Protein AF-A0A1I7WMQ2-F1 (afdb_monomer)

Secondary structure (DSSP, 8-state):
--TTT-S-----------SSS-SPPHHHHHHH---HHHHHTSPPHHHHHHHHHHHHHHTT------

InterPro domains:
  IPR012337 Ribonuclease H-like superfamily [SSF53098] (2-58)
  IPR013520 Ribonuclease H-like domain [PF00929] (3-58)
  IPR036397 Ribonuclease H superfamily [G3DSA:3.30.420.10] (1-66)
  IPR051274 3'-5' Exoribonuclease [PTHR23044] (1-62)

Solvent-accessible surface area (backbone atoms only — not comparable to full-atom values): 4304 Å² total; per-residue (Å²): 104,41,92,86,78,72,42,75,86,74,84,88,86,82,66,52,25,54,80,94,62,65,75,72,50,71,66,57,26,71,75,70,72,56,55,64,81,67,20,74,82,36,51,43,62,71,60,47,48,57,51,46,53,53,46,35,51,74,72,63,71,65,76,73,83,126

Sequence (66 aa):
MNARTWEVESRFHHYVRPTCRPDLTTFCTQLTGIIQEMVDSQSTLDEVLQKFDKWMENVGLTQITK

Radius of gyration: 15.82 Å; Cα contacts (8 Å, |Δi|>4): 50; chains: 1; bounding box: 34×17×49 Å

Mean predicted aligned error: 4.33 Å

Nearest PDB structures (foldseek):
  7k06-assembly2_B  TM=9.548E-01  e=1.478E-05  Homo sapiens
  4qoz-assembly2_E  TM=9.775E-01  e=1.476E-03  Homo sapiens
  1zbu-assembly2_B  TM=9.640E-01  e=1.476E-03  Homo sapiens
  1zbh-assembly1_D  TM=9.569E-01  e=1.476E-03  Homo sapiens
  1zbh-assembly1_C  TM=9.641E-01  e=3.499E-03  Homo sapiens

Structure (mmCIF, N/CA/C/O backbone):
data_AF-A0A1I7WMQ2-F1
#
_entry.id   AF-A0A1I7WMQ2-F1
#
loop_
_atom_site.group_PDB
_atom_site.id
_atom_site.type_symbol
_atom_site.label_atom_id
_atom_site.label_alt_id
_atom_site.label_comp_id
_atom_site.label_asym_id
_atom_site.label_entity_id
_atom_site.label_seq_id
_atom_site.pdbx_PDB_ins_code
_atom_site.Cartn_x
_atom_site.Cartn_y
_atom_site.Cartn_z
_atom_site.occupancy
_atom_site.B_iso_or_equiv
_atom_site.auth_seq_id
_atom_site.auth_comp_id
_atom_site.auth_asym_id
_atom_site.auth_atom_id
_atom_site.pdbx_PDB_model_num
ATOM 1 N N . MET A 1 1 ? 12.120 -5.843 -12.247 1.00 76.94 1 MET A N 1
ATOM 2 C CA . MET A 1 1 ? 13.571 -6.055 -12.414 1.00 76.94 1 MET A CA 1
ATOM 3 C C . MET A 1 1 ? 13.780 -6.532 -13.832 1.00 76.94 1 MET A C 1
ATOM 5 O O . MET A 1 1 ? 13.137 -7.501 -14.222 1.00 76.94 1 MET A O 1
ATOM 9 N N . ASN A 1 2 ? 14.579 -5.818 -14.612 1.00 90.25 2 ASN A N 1
ATOM 10 C CA . ASN A 1 2 ? 14.846 -6.181 -15.996 1.00 90.25 2 ASN A CA 1
ATOM 11 C C . ASN A 1 2 ? 15.872 -7.320 -16.036 1.00 90.25 2 ASN A C 1
ATOM 13 O O . ASN A 1 2 ? 16.936 -7.225 -15.430 1.00 90.25 2 ASN A O 1
ATOM 17 N N . ALA A 1 3 ? 15.557 -8.404 -16.745 1.00 92.06 3 ALA A N 1
ATOM 18 C CA . ALA A 1 3 ? 16.403 -9.599 -16.799 1.00 92.06 3 ALA A CA 1
ATOM 19 C C . ALA A 1 3 ? 17.721 -9.404 -17.579 1.00 92.06 3 ALA A C 1
ATOM 21 O O . ALA A 1 3 ? 18.619 -10.234 -17.481 1.00 92.06 3 ALA A O 1
ATOM 22 N N . ARG A 1 4 ? 17.841 -8.333 -18.374 1.00 94.88 4 ARG A N 1
ATOM 23 C CA . ARG A 1 4 ? 19.039 -8.007 -19.163 1.00 94.88 4 ARG A CA 1
ATOM 24 C C . ARG A 1 4 ? 19.988 -7.097 -18.397 1.00 94.88 4 ARG A C 1
ATOM 26 O O . ARG A 1 4 ? 21.194 -7.309 -18.447 1.00 94.88 4 ARG A O 1
ATOM 33 N N . THR A 1 5 ? 19.448 -6.090 -17.715 1.00 94.69 5 THR A N 1
ATOM 34 C CA . THR A 1 5 ? 20.251 -5.076 -17.015 1.00 94.69 5 THR A CA 1
ATOM 35 C C . THR A 1 5 ? 20.425 -5.372 -15.531 1.00 94.69 5 THR A C 1
ATOM 37 O O . THR A 1 5 ? 21.326 -4.819 -14.918 1.00 94.69 5 THR A O 1
ATOM 40 N N . TRP A 1 6 ? 19.602 -6.260 -14.958 1.00 92.88 6 TRP A N 1
ATOM 41 C CA . TRP A 1 6 ? 19.518 -6.540 -13.517 1.00 92.88 6 TRP A CA 1
ATOM 42 C C . TRP A 1 6 ? 19.055 -5.349 -12.668 1.00 92.88 6 TRP A C 1
ATOM 44 O O . TRP A 1 6 ? 19.123 -5.387 -11.441 1.00 92.88 6 TRP A O 1
ATOM 54 N N . GLU A 1 7 ? 18.512 -4.313 -13.301 1.00 96.00 7 GLU A N 1
ATOM 55 C CA . GLU A 1 7 ? 18.078 -3.098 -12.622 1.00 96.00 7 GLU A CA 1
ATOM 56 C C . GLU A 1 7 ? 16.563 -3.076 -12.378 1.00 96.00 7 GLU A C 1
ATOM 58 O O . GLU A 1 7 ? 15.762 -3.756 -13.035 1.00 96.00 7 GLU A O 1
ATOM 63 N N . VAL A 1 8 ? 16.147 -2.287 -11.388 1.00 94.31 8 VAL A N 1
ATOM 64 C CA . VAL A 1 8 ? 14.735 -1.986 -11.139 1.00 94.31 8 VAL A CA 1
ATOM 65 C C . VAL A 1 8 ? 14.353 -0.769 -11.977 1.00 94.31 8 VAL A C 1
ATOM 67 O O . VAL A 1 8 ? 14.672 0.354 -11.613 1.00 94.31 8 VAL A O 1
ATOM 70 N N . GLU A 1 9 ? 13.653 -0.996 -13.085 1.00 94.56 9 GLU A N 1
ATOM 71 C CA . GLU A 1 9 ? 13.237 0.079 -14.002 1.00 94.56 9 GLU A CA 1
ATOM 72 C C . GLU A 1 9 ? 12.046 0.892 -13.481 1.00 94.56 9 GLU A C 1
ATOM 74 O O . GLU A 1 9 ? 11.899 2.069 -13.794 1.00 94.56 9 GLU A O 1
ATOM 79 N N . SER A 1 10 ? 11.181 0.276 -12.676 1.00 94.88 10 SER A N 1
ATOM 80 C CA . SER A 1 10 ? 10.009 0.931 -12.102 1.00 94.88 10 SER A CA 1
ATOM 81 C C . SER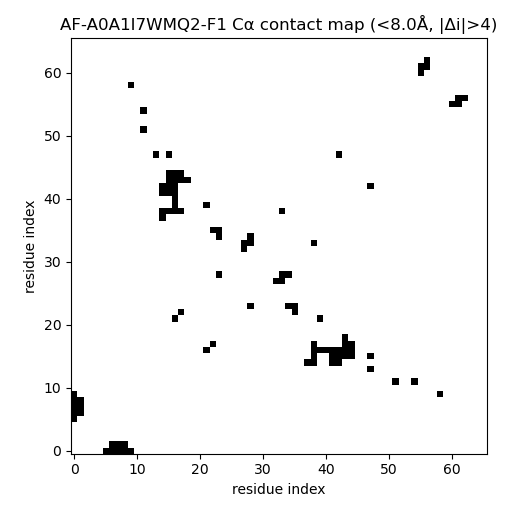 A 1 10 ? 9.513 0.191 -10.854 1.00 94.88 10 SER A C 1
ATOM 83 O O . SER A 1 10 ? 9.812 -0.989 -10.641 1.00 94.88 10 SER A O 1
ATOM 85 N N . ARG A 1 11 ? 8.763 0.896 -9.997 1.00 96.12 11 ARG A N 1
ATOM 86 C CA . ARG A 1 11 ? 8.147 0.349 -8.781 1.00 96.12 11 ARG A CA 1
ATOM 87 C C . ARG A 1 11 ? 6.750 0.928 -8.592 1.00 96.12 11 ARG A C 1
ATOM 89 O O . ARG A 1 11 ? 6.571 2.139 -8.665 1.00 96.12 11 ARG A O 1
ATOM 96 N N . PHE A 1 12 ? 5.794 0.065 -8.273 1.00 97.00 12 PHE A N 1
ATOM 97 C CA . PHE A 1 12 ? 4.466 0.449 -7.809 1.00 97.00 12 PHE A CA 1
ATOM 98 C C . PHE A 1 12 ? 4.308 0.030 -6.349 1.00 97.00 12 PHE A C 1
ATOM 100 O O . PHE A 1 12 ? 4.575 -1.119 -5.999 1.00 97.00 12 PHE A O 1
ATOM 107 N N . HIS A 1 13 ? 3.909 0.961 -5.487 1.00 97.38 13 HIS A N 1
ATOM 108 C CA . HIS A 1 13 ? 3.672 0.695 -4.072 1.00 97.38 13 HIS A CA 1
ATOM 109 C C . HIS A 1 13 ? 2.522 1.568 -3.576 1.00 97.38 13 HIS A C 1
ATOM 111 O O . HIS A 1 13 ? 2.580 2.786 -3.720 1.00 97.38 13 HIS A O 1
ATOM 117 N N . HIS A 1 14 ? 1.504 0.946 -2.990 1.00 97.81 14 HIS A N 1
ATOM 118 C CA . HIS A 1 14 ? 0.338 1.619 -2.427 1.00 97.81 14 HIS A CA 1
ATOM 119 C C . HIS A 1 14 ? -0.102 0.905 -1.153 1.00 97.81 14 HIS A C 1
ATOM 121 O O . HIS A 1 14 ? -0.086 -0.325 -1.090 1.00 97.81 14 HIS A O 1
ATOM 127 N N . TYR A 1 15 ? -0.533 1.682 -0.163 1.00 98.06 15 TYR A N 1
ATOM 128 C CA . TYR A 1 15 ? -1.329 1.156 0.937 1.00 98.06 15 TYR A CA 1
ATOM 129 C C . TYR A 1 15 ? -2.778 0.983 0.476 1.00 98.06 15 TYR A C 1
ATOM 131 O O . TYR A 1 15 ? -3.247 1.683 -0.421 1.00 98.06 15 TYR A O 1
ATOM 139 N N . VAL A 1 16 ? -3.471 0.023 1.078 1.00 98.19 16 VAL A N 1
ATOM 140 C CA . VAL A 1 16 ? -4.848 -0.336 0.735 1.00 98.19 16 VAL A CA 1
ATOM 141 C C . VAL A 1 16 ? -5.6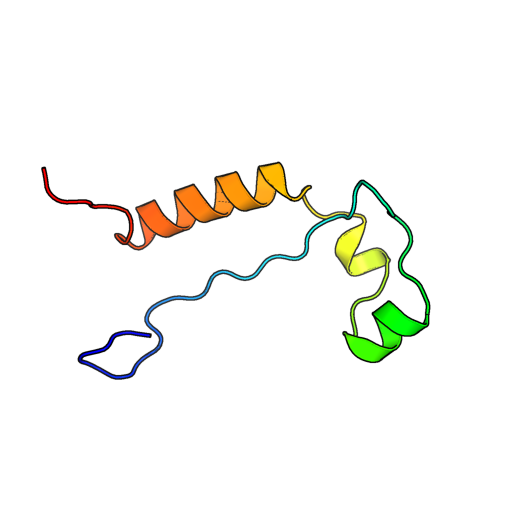74 -0.318 2.007 1.00 98.19 16 VAL A C 1
ATOM 143 O O . VAL A 1 16 ? -5.250 -0.881 3.017 1.00 98.19 16 VAL A O 1
ATOM 146 N N . ARG A 1 17 ? -6.866 0.274 1.938 1.00 98.38 17 ARG A N 1
ATOM 147 C CA . ARG A 1 17 ? -7.832 0.227 3.032 1.00 98.38 17 ARG A CA 1
ATOM 148 C C . ARG A 1 17 ? -8.516 -1.144 3.082 1.00 98.38 17 ARG A C 1
ATOM 150 O O . ARG A 1 17 ? -9.189 -1.509 2.110 1.00 98.38 17 ARG A O 1
ATOM 157 N N . PRO A 1 18 ? -8.399 -1.907 4.184 1.00 97.88 18 PRO A N 1
ATOM 158 C CA . PRO A 1 18 ? -9.094 -3.181 4.323 1.00 97.88 18 PRO A CA 1
ATOM 159 C C . PRO A 1 18 ? -10.614 -2.985 4.395 1.00 97.88 18 PRO A C 1
ATOM 161 O O . PRO A 1 18 ? -11.098 -2.093 5.084 1.00 97.88 18 PRO A O 1
ATOM 164 N N . THR A 1 19 ? -11.382 -3.846 3.726 1.00 97.88 19 THR A N 1
ATOM 165 C CA . THR A 1 19 ? -12.857 -3.787 3.742 1.00 97.88 19 THR A CA 1
ATOM 166 C C . THR A 1 19 ? -13.497 -4.915 4.551 1.00 97.88 19 THR A C 1
ATOM 168 O O . THR A 1 19 ? -14.544 -4.711 5.154 1.00 97.88 19 THR A O 1
ATOM 171 N N . CYS A 1 20 ? -12.871 -6.097 4.625 1.00 96.88 20 CYS A N 1
ATOM 172 C CA . CYS A 1 20 ? -13.391 -7.223 5.416 1.00 96.88 20 CYS A CA 1
ATOM 173 C C . CYS A 1 20 ? -13.085 -7.106 6.918 1.00 96.88 20 CYS A C 1
ATOM 175 O O . CYS A 1 20 ? -13.886 -7.529 7.746 1.00 96.88 20 CYS A O 1
ATOM 177 N N . ARG A 1 21 ? -11.908 -6.575 7.269 1.00 96.69 21 ARG A N 1
ATOM 178 C CA . ARG A 1 21 ? -11.472 -6.296 8.648 1.00 96.69 21 ARG A CA 1
ATOM 179 C C . ARG A 1 21 ? -10.787 -4.926 8.672 1.00 96.69 21 ARG A C 1
ATOM 181 O O . ARG A 1 21 ? -9.569 -4.894 8.514 1.00 96.69 21 ARG A O 1
ATOM 188 N N . PRO A 1 22 ? -11.561 -3.828 8.760 1.00 97.44 22 PRO A N 1
ATOM 189 C CA . PRO A 1 22 ? -11.030 -2.467 8.655 1.00 97.44 22 PRO A CA 1
ATOM 190 C C . PRO A 1 22 ? -9.997 -2.135 9.733 1.00 97.44 22 PRO A C 1
ATOM 192 O O . PRO A 1 22 ? -9.013 -1.464 9.435 1.00 97.44 22 PRO A O 1
ATOM 195 N N . ASP A 1 23 ? -10.184 -2.666 10.943 1.00 98.19 23 ASP A N 1
ATOM 196 C CA . ASP A 1 23 ? -9.308 -2.402 12.081 1.00 98.19 23 ASP A CA 1
ATOM 197 C C . ASP A 1 23 ? -8.113 -3.366 12.109 1.00 98.19 23 ASP A C 1
ATOM 199 O O . ASP A 1 23 ? -8.259 -4.596 12.170 1.00 98.19 23 ASP A O 1
ATOM 203 N N . LEU A 1 24 ? -6.907 -2.805 12.090 1.00 97.81 24 LEU A N 1
ATOM 204 C CA . LEU A 1 24 ? -5.661 -3.544 12.222 1.00 97.81 24 LEU A CA 1
ATOM 205 C C . LEU A 1 24 ? -5.485 -4.025 13.664 1.00 97.81 24 LEU A C 1
ATOM 207 O O . LEU A 1 24 ? -5.617 -3.277 14.631 1.00 97.81 24 LEU A O 1
ATOM 211 N N . THR A 1 25 ? -5.130 -5.300 13.819 1.00 98.06 25 THR A N 1
ATOM 21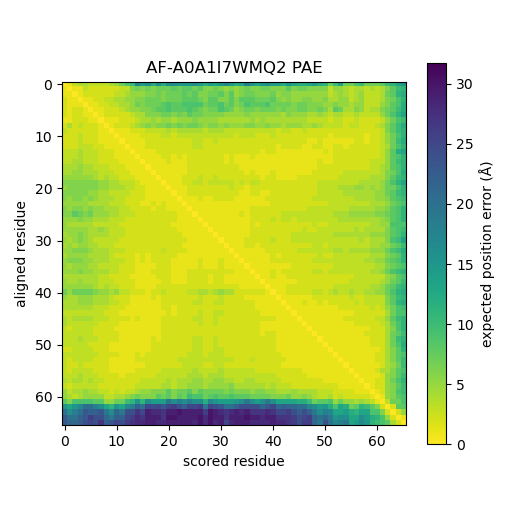2 C CA . THR A 1 25 ? -4.760 -5.827 1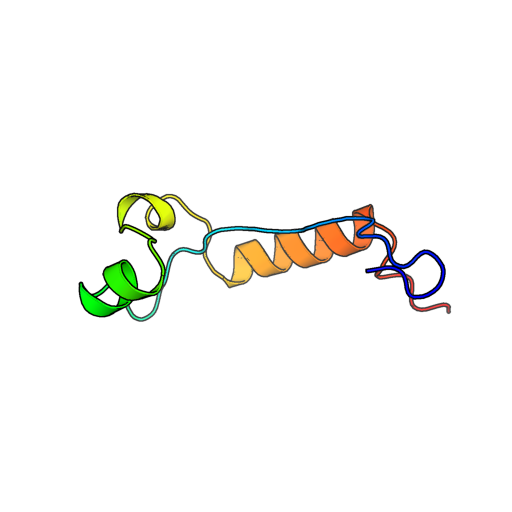5.138 1.00 98.06 25 THR A CA 1
ATOM 213 C C . THR A 1 25 ? -3.375 -5.330 15.545 1.00 98.06 25 THR A C 1
ATOM 215 O O . THR A 1 25 ? -2.509 -5.116 14.693 1.00 98.06 25 THR A O 1
ATOM 218 N N . THR A 1 26 ? -3.108 -5.262 16.853 1.00 97.88 26 THR A N 1
ATOM 219 C CA . THR A 1 26 ? -1.773 -4.934 17.381 1.00 97.88 26 THR A CA 1
ATOM 220 C C . THR A 1 26 ? -0.680 -5.824 16.786 1.00 97.88 26 THR A 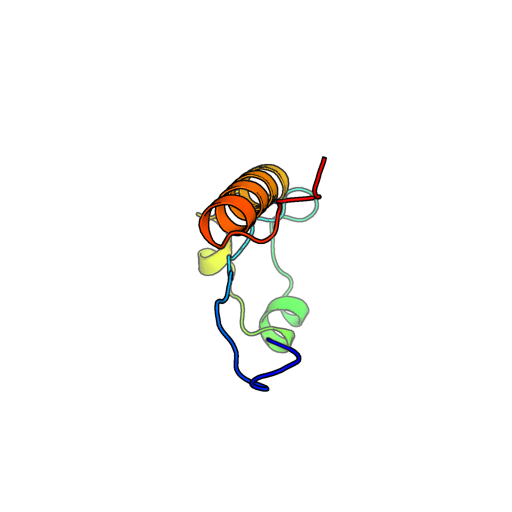C 1
ATOM 222 O O . THR A 1 26 ? 0.392 -5.330 16.450 1.00 97.88 26 THR A O 1
ATOM 225 N N . PHE A 1 27 ? -0.960 -7.118 16.592 1.00 98.25 27 PHE A N 1
ATOM 226 C CA . PHE A 1 27 ? -0.021 -8.044 15.959 1.00 98.25 27 PHE A CA 1
ATOM 227 C C . PHE A 1 27 ? 0.292 -7.646 14.509 1.00 98.25 27 PHE A C 1
ATOM 229 O O . PHE A 1 27 ? 1.459 -7.596 14.128 1.00 98.25 27 PHE A O 1
ATOM 236 N N . CYS A 1 28 ? -0.727 -7.321 13.704 1.00 97.75 28 CYS A N 1
ATOM 237 C CA . CYS A 1 28 ? -0.539 -6.894 12.313 1.00 97.75 28 CYS A CA 1
ATOM 238 C C . CYS A 1 28 ? 0.305 -5.617 12.224 1.00 97.75 28 CYS A C 1
ATOM 240 O O . CYS A 1 28 ? 1.224 -5.546 11.404 1.00 97.75 28 CYS A O 1
ATOM 242 N N . THR A 1 29 ? 0.033 -4.636 13.088 1.00 97.56 29 THR A N 1
ATOM 243 C CA . THR A 1 29 ? 0.810 -3.393 13.154 1.00 97.56 29 THR A CA 1
ATOM 244 C C . THR A 1 29 ? 2.251 -3.647 13.587 1.00 97.56 29 THR A C 1
ATOM 246 O O . THR A 1 29 ? 3.166 -3.130 12.958 1.00 97.56 29 THR A O 1
ATOM 249 N N . GLN A 1 30 ? 2.488 -4.490 14.596 1.00 98.12 30 GLN A N 1
ATOM 250 C CA . GLN A 1 30 ? 3.845 -4.832 15.040 1.00 98.12 30 GLN A CA 1
ATOM 251 C C . GLN A 1 30 ? 4.646 -5.593 13.976 1.00 98.12 30 GLN A C 1
ATOM 253 O O . GLN A 1 30 ? 5.838 -5.344 13.817 1.00 98.12 30 GLN A O 1
ATOM 258 N N . LEU A 1 31 ? 4.003 -6.502 13.238 1.00 98.25 31 LEU A N 1
ATOM 259 C CA . LEU A 1 31 ? 4.661 -7.306 12.208 1.00 98.25 31 LEU A CA 1
ATOM 260 C C . LEU A 1 31 ? 5.019 -6.486 10.961 1.00 98.25 31 LEU A C 1
ATOM 262 O O . LEU A 1 31 ? 6.063 -6.712 10.356 1.00 98.25 31 LEU A O 1
ATOM 266 N N . THR A 1 32 ? 4.137 -5.574 10.547 1.00 97.31 32 THR A N 1
ATOM 267 C CA . THR A 1 32 ? 4.268 -4.854 9.265 1.00 97.31 32 THR A CA 1
ATOM 268 C C . THR A 1 32 ? 4.772 -3.421 9.409 1.00 97.31 32 THR A C 1
ATOM 270 O O . THR A 1 32 ? 5.224 -2.836 8.428 1.00 97.31 32 THR A O 1
ATOM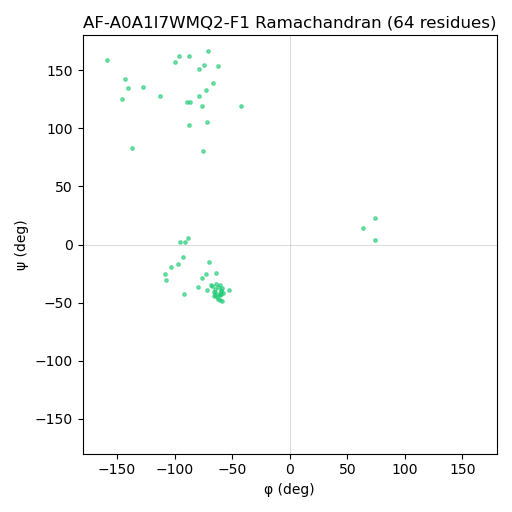 273 N N . GLY A 1 33 ? 4.675 -2.837 10.605 1.00 97.75 33 GLY A N 1
ATOM 274 C CA . GLY A 1 33 ? 4.921 -1.416 10.854 1.00 97.75 33 GLY A CA 1
ATOM 275 C C . GLY A 1 33 ? 3.814 -0.482 10.350 1.00 97.75 33 GLY A C 1
ATOM 276 O O . GLY A 1 33 ? 3.973 0.732 10.433 1.00 97.75 33 GLY A O 1
ATOM 277 N N . ILE A 1 34 ? 2.706 -1.013 9.822 1.00 97.94 34 ILE A N 1
ATOM 278 C CA . ILE A 1 34 ? 1.595 -0.221 9.279 1.00 97.94 34 ILE A CA 1
ATOM 279 C C . ILE A 1 34 ? 0.594 0.093 10.398 1.00 97.94 34 ILE A C 1
ATOM 281 O O . ILE A 1 34 ? 0.062 -0.818 11.041 1.00 97.94 34 ILE A O 1
ATOM 285 N N . ILE A 1 35 ? 0.331 1.384 10.620 1.00 97.88 35 ILE A N 1
ATOM 286 C CA . ILE A 1 35 ? -0.666 1.879 11.585 1.00 97.88 35 ILE A CA 1
ATOM 287 C C . ILE A 1 35 ? -2.002 2.188 10.898 1.00 97.88 35 ILE A C 1
ATOM 289 O O . ILE A 1 35 ? -2.063 2.327 9.675 1.00 97.88 35 ILE A O 1
ATOM 293 N N . GLN A 1 36 ? -3.071 2.289 11.686 1.00 98.25 36 GLN A N 1
ATOM 294 C CA . GLN A 1 36 ? -4.438 2.443 11.183 1.00 98.25 36 GLN A CA 1
ATOM 295 C C . GLN A 1 36 ? -4.589 3.688 10.293 1.00 98.25 36 GLN A C 1
ATOM 297 O O . GLN A 1 36 ? -5.129 3.619 9.188 1.00 98.25 36 GLN A O 1
ATOM 302 N N . GLU A 1 37 ? -3.985 4.805 10.698 1.00 97.75 37 GLU A N 1
ATOM 303 C CA . GLU A 1 37 ? -4.059 6.076 9.976 1.00 97.75 37 GLU A CA 1
ATOM 304 C C . GLU A 1 37 ? -3.416 6.006 8.578 1.00 97.75 37 GLU A C 1
ATOM 306 O O . GLU A 1 37 ? -3.783 6.768 7.680 1.00 97.75 37 GLU A O 1
ATOM 311 N N . MET A 1 38 ? -2.477 5.072 8.363 1.00 97.69 38 MET A N 1
ATOM 312 C CA . MET A 1 38 ? -1.836 4.867 7.060 1.00 97.69 38 MET A CA 1
ATOM 313 C C . MET A 1 38 ? -2.769 4.211 6.044 1.00 97.69 38 MET A C 1
ATOM 315 O O . MET A 1 38 ? -2.550 4.390 4.845 1.00 97.69 38 MET A O 1
ATOM 319 N N . VAL A 1 39 ? -3.777 3.455 6.495 1.00 97.81 39 VAL A N 1
ATOM 320 C CA . VAL A 1 39 ? -4.694 2.700 5.624 1.00 97.81 39 VAL A CA 1
ATOM 321 C C . VAL A 1 39 ? -6.101 3.295 5.564 1.00 97.81 39 VAL A C 1
ATOM 323 O O . VAL A 1 39 ? -6.757 3.145 4.538 1.00 97.81 39 VAL A O 1
ATOM 326 N N . ASP A 1 40 ? -6.552 4.027 6.586 1.00 97.88 40 ASP A N 1
ATOM 327 C CA . ASP A 1 40 ? -7.922 4.567 6.666 1.00 97.88 40 ASP A CA 1
ATOM 328 C C . ASP A 1 40 ? -8.303 5.501 5.515 1.00 97.88 40 ASP A C 1
ATOM 330 O O . ASP A 1 40 ? -9.439 5.487 5.031 1.00 97.88 40 ASP A O 1
ATOM 334 N N . SER A 1 41 ? -7.344 6.312 5.065 1.00 95.88 41 SER A N 1
ATOM 335 C CA . SER A 1 41 ? -7.527 7.291 3.986 1.00 95.88 41 SER A CA 1
ATOM 336 C C . SER A 1 41 ? -7.202 6.739 2.594 1.00 95.88 41 SER A C 1
ATOM 338 O O . SER A 1 41 ? -7.270 7.472 1.607 1.00 95.88 41 SER A O 1
ATOM 340 N N . GLN A 1 42 ? -6.836 5.459 2.499 1.00 98.31 42 GLN A N 1
ATOM 341 C CA . GLN A 1 42 ? -6.394 4.852 1.248 1.00 98.31 42 GLN A CA 1
ATOM 342 C C . GLN A 1 42 ? -7.560 4.303 0.427 1.00 98.31 42 GLN A C 1
ATOM 344 O O . GLN A 1 42 ? -8.658 4.046 0.923 1.00 98.31 42 GLN A O 1
ATOM 349 N N . SER A 1 43 ? -7.281 4.083 -0.856 1.00 98.31 43 SER A N 1
ATOM 350 C CA . SER A 1 43 ? -8.180 3.380 -1.770 1.00 98.31 43 SER A CA 1
ATOM 351 C C . SER A 1 43 ? -8.420 1.932 -1.334 1.00 98.31 43 SER A C 1
ATOM 353 O O . SER A 1 43 ? -7.564 1.305 -0.700 1.00 98.31 43 SER A O 1
ATOM 355 N N . THR A 1 44 ? -9.572 1.381 -1.712 1.00 98.50 44 THR A N 1
ATOM 356 C CA . THR A 1 44 ? -9.855 -0.054 -1.559 1.00 98.50 44 THR A CA 1
ATOM 357 C C . THR A 1 44 ? -9.030 -0.881 -2.547 1.00 98.50 44 THR A C 1
ATOM 359 O O . THR A 1 44 ? -8.406 -0.353 -3.472 1.00 98.50 44 THR A O 1
ATOM 362 N N . LEU A 1 45 ? -8.979 -2.200 -2.337 1.00 98.25 45 LEU A N 1
ATOM 363 C CA . LEU A 1 45 ? -8.123 -3.081 -3.134 1.00 98.25 45 LEU A CA 1
ATOM 364 C C . LEU A 1 45 ? -8.471 -3.033 -4.628 1.00 98.25 45 LEU A C 1
ATOM 366 O O . LEU A 1 45 ? -7.574 -2.961 -5.460 1.00 98.25 45 LEU A O 1
ATOM 370 N N . ASP A 1 46 ? -9.758 -3.037 -4.963 1.00 98.25 46 ASP A N 1
ATOM 371 C CA . ASP A 1 46 ? -10.257 -2.977 -6.337 1.00 98.25 46 ASP A CA 1
ATOM 372 C C . ASP A 1 46 ? -9.841 -1.681 -7.055 1.00 98.25 46 ASP A C 1
ATOM 374 O O . ASP A 1 46 ? -9.364 -1.728 -8.189 1.00 98.25 46 ASP A O 1
ATOM 378 N N . GLU A 1 47 ? -9.911 -0.534 -6.379 1.00 98.50 47 GLU A N 1
ATOM 379 C CA . GLU A 1 47 ? -9.438 0.744 -6.917 1.00 98.50 47 GLU A CA 1
ATOM 380 C C . GLU A 1 47 ? -7.915 0.761 -7.122 1.00 98.50 47 GLU A C 1
ATOM 382 O O . GLU A 1 47 ? -7.417 1.292 -8.119 1.00 98.50 47 GLU A O 1
ATOM 387 N N . VAL A 1 48 ? -7.149 0.189 -6.184 1.00 98.44 48 VAL A N 1
ATOM 388 C CA . VAL A 1 48 ? -5.683 0.110 -6.300 1.00 98.44 48 VAL A CA 1
ATOM 389 C C . VAL A 1 48 ? -5.263 -0.831 -7.426 1.00 98.44 48 VAL A C 1
ATOM 391 O O . VAL A 1 48 ? -4.297 -0.525 -8.122 1.00 98.44 48 VAL A O 1
ATOM 394 N N . LEU A 1 49 ? -6.001 -1.915 -7.672 1.00 98.06 49 LEU A N 1
ATOM 395 C CA . LEU A 1 49 ? -5.756 -2.795 -8.818 1.00 98.06 49 LEU A CA 1
ATOM 396 C C . LEU A 1 49 ? -6.006 -2.077 -10.151 1.00 98.06 49 LEU A C 1
ATOM 398 O O . LEU A 1 49 ? -5.167 -2.154 -11.041 1.00 98.06 49 LEU A O 1
ATOM 402 N N . GLN A 1 50 ? -7.056 -1.258 -10.260 1.00 98.06 50 GLN A N 1
ATOM 403 C CA . GLN A 1 50 ? -7.252 -0.420 -11.454 1.00 98.06 50 GLN A CA 1
ATOM 404 C C . GLN A 1 50 ? -6.111 0.595 -11.652 1.00 98.06 50 GLN A C 1
ATOM 406 O O . GLN A 1 50 ? -5.714 0.892 -12.781 1.00 98.06 50 GLN A O 1
ATOM 411 N N . LYS A 1 51 ? -5.565 1.153 -10.560 1.00 97.94 51 LYS A N 1
ATOM 412 C CA . LYS A 1 51 ? -4.371 2.018 -10.614 1.00 97.94 51 LYS A CA 1
ATOM 413 C C . LYS A 1 51 ? -3.126 1.232 -11.029 1.00 97.94 51 LYS A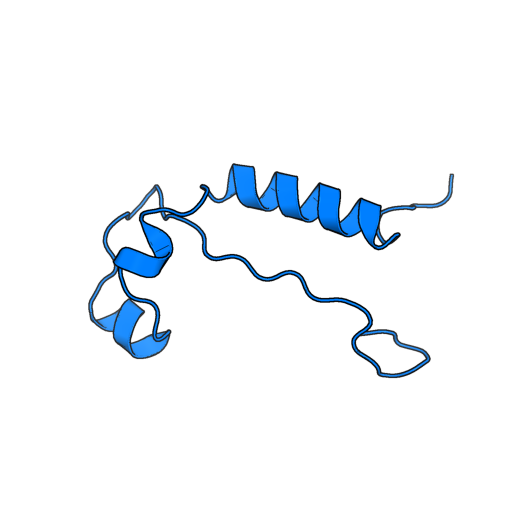 C 1
ATOM 415 O O . LYS A 1 51 ? -2.284 1.783 -11.735 1.00 97.94 51 LYS A O 1
ATOM 420 N N . PHE A 1 52 ? -3.012 -0.024 -10.601 1.00 97.25 52 PHE A N 1
ATOM 421 C CA . PHE A 1 52 ? -1.922 -0.916 -10.977 1.00 97.25 52 PHE A CA 1
ATOM 422 C C . PHE A 1 52 ? -1.956 -1.244 -12.471 1.00 97.25 52 PHE A C 1
ATOM 424 O O . PHE A 1 52 ? -0.926 -1.107 -13.126 1.00 97.25 52 PHE A O 1
ATOM 431 N N . ASP A 1 53 ? -3.126 -1.555 -13.030 1.00 95.94 53 ASP A N 1
ATOM 432 C CA . ASP A 1 53 ? -3.289 -1.801 -14.470 1.00 95.94 53 ASP A CA 1
ATOM 433 C C . ASP A 1 53 ? -2.852 -0.585 -15.296 1.00 95.94 53 ASP A C 1
ATOM 435 O O . ASP A 1 53 ? -1.995 -0.694 -16.174 1.00 95.94 53 ASP A O 1
ATOM 439 N N . LYS A 1 54 ? -3.332 0.610 -14.925 1.00 96.19 54 LYS A N 1
ATOM 440 C CA . LYS A 1 54 ? -2.907 1.875 -15.550 1.00 96.19 54 LYS A CA 1
ATOM 441 C C . LYS A 1 54 ? -1.409 2.122 -15.406 1.00 96.19 54 LYS A C 1
ATOM 443 O O . LYS A 1 54 ? -0.768 2.636 -16.318 1.00 96.19 54 LYS A O 1
ATOM 448 N N . TRP A 1 55 ? -0.830 1.795 -14.252 1.00 96.81 55 TRP A N 1
ATOM 449 C CA . TRP A 1 55 ? 0.610 1.913 -14.060 1.00 96.81 55 TRP A CA 1
ATOM 450 C C . TRP A 1 55 ? 1.371 0.975 -14.999 1.00 96.81 55 TRP A C 1
ATOM 452 O O . TRP A 1 55 ? 2.306 1.438 -15.647 1.00 96.81 55 TRP A O 1
ATOM 462 N N . MET A 1 56 ? 0.951 -0.290 -15.127 1.00 95.12 56 MET A N 1
ATOM 463 C CA . MET A 1 56 ? 1.572 -1.247 -16.047 1.00 95.12 56 MET A CA 1
ATOM 464 C C . MET A 1 56 ? 1.497 -0.770 -17.503 1.00 95.12 56 MET A C 1
ATOM 466 O O . MET A 1 56 ? 2.475 -0.917 -18.234 1.00 95.12 56 MET A O 1
ATOM 470 N N . GLU A 1 57 ? 0.377 -0.173 -17.920 1.00 94.81 57 GLU A N 1
ATOM 471 C CA . GLU A 1 57 ? 0.240 0.453 -19.243 1.00 94.81 57 GLU A CA 1
ATOM 472 C C . GLU A 1 57 ? 1.242 1.599 -19.428 1.00 94.81 57 GLU A C 1
ATOM 474 O O . GLU A 1 57 ? 1.973 1.629 -20.418 1.00 94.81 57 GLU A O 1
ATOM 479 N N . ASN A 1 58 ? 1.340 2.495 -18.442 1.00 93.81 58 ASN A N 1
ATOM 480 C CA . ASN A 1 58 ? 2.244 3.647 -18.483 1.00 93.81 58 ASN A CA 1
ATOM 481 C C . ASN A 1 58 ? 3.724 3.248 -18.519 1.00 93.81 58 ASN A C 1
ATOM 483 O O . ASN A 1 58 ? 4.528 3.942 -19.138 1.00 93.81 58 ASN A O 1
ATOM 487 N N . VAL A 1 59 ? 4.095 2.144 -17.862 1.00 94.44 59 VAL A N 1
ATOM 488 C CA . VAL A 1 59 ? 5.467 1.609 -17.905 1.00 94.44 59 VAL A CA 1
ATOM 489 C C . VAL A 1 59 ? 5.696 0.635 -19.068 1.00 94.44 59 VAL A C 1
ATOM 491 O O . VAL A 1 59 ? 6.771 0.051 -19.168 1.00 94.44 59 VAL A O 1
ATOM 494 N N . GLY A 1 60 ? 4.710 0.459 -19.955 1.00 90.94 60 GLY A N 1
ATOM 495 C CA . GLY A 1 60 ? 4.840 -0.338 -21.176 1.00 90.94 60 GLY A CA 1
ATOM 496 C C . GLY A 1 60 ? 4.866 -1.855 -20.964 1.00 90.94 60 GLY A C 1
ATOM 497 O O . GLY A 1 60 ? 5.376 -2.574 -21.819 1.00 90.94 60 GLY A O 1
ATOM 498 N N . LEU A 1 61 ? 4.328 -2.361 -19.848 1.00 86.88 61 LEU A N 1
ATOM 499 C CA . LEU A 1 61 ? 4.366 -3.786 -19.484 1.00 86.88 61 LEU A CA 1
ATOM 500 C C . LEU A 1 61 ? 3.142 -4.597 -19.945 1.00 86.88 61 LEU A C 1
ATOM 502 O O . LEU A 1 61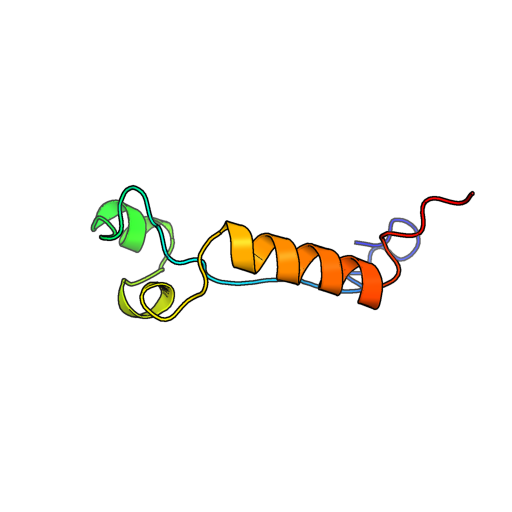 ? 3.173 -5.823 -19.879 1.00 86.88 61 LEU A O 1
ATOM 506 N N . THR A 1 62 ? 2.071 -3.953 -20.415 1.00 79.81 62 THR A N 1
ATOM 507 C CA . THR A 1 62 ? 0.816 -4.622 -20.827 1.00 79.81 62 THR A CA 1
ATOM 508 C C . THR A 1 62 ? 0.710 -4.912 -22.327 1.00 79.81 62 THR A C 1
ATOM 510 O O . THR A 1 62 ? -0.305 -5.443 -22.779 1.00 79.81 62 THR A O 1
ATOM 513 N N . GLN A 1 63 ? 1.742 -4.600 -23.118 1.00 59.12 63 GLN A N 1
ATOM 514 C CA . GLN A 1 63 ? 1.750 -4.854 -24.562 1.00 59.12 63 GLN A CA 1
ATOM 515 C C . GLN A 1 63 ? 1.974 -6.349 -24.842 1.00 59.12 63 GLN A C 1
ATOM 517 O O . GLN A 1 63 ? 3.082 -6.784 -25.152 1.00 59.12 63 GLN A O 1
ATOM 522 N N . ILE A 1 64 ? 0.916 -7.155 -24.729 1.0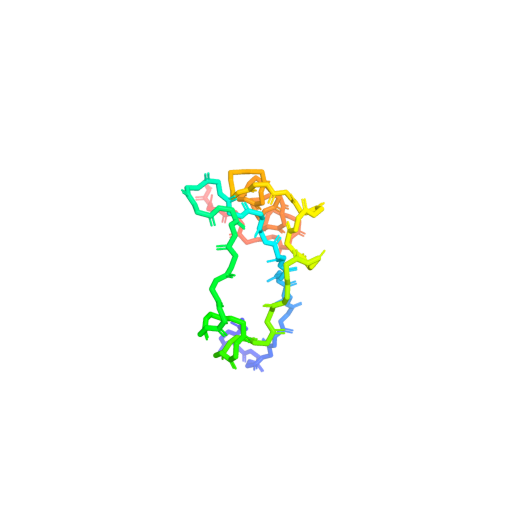0 57.56 64 ILE A N 1
ATOM 523 C CA . ILE A 1 64 ? 0.889 -8.478 -25.355 1.00 57.56 64 ILE A CA 1
ATOM 524 C C . ILE A 1 64 ? 0.758 -8.222 -26.854 1.00 57.56 64 ILE A C 1
ATOM 526 O O . ILE A 1 64 ? -0.295 -7.801 -27.331 1.00 57.56 64 ILE A O 1
ATOM 530 N N . THR A 1 65 ? 1.859 -8.424 -27.571 1.00 41.09 65 THR A N 1
ATOM 531 C CA . THR A 1 65 ? 1.947 -8.374 -29.028 1.00 41.09 65 THR A CA 1
ATOM 532 C C . THR A 1 65 ? 0.746 -9.084 -29.654 1.00 41.09 65 THR A C 1
ATOM 534 O O . THR A 1 65 ? 0.526 -10.273 -29.412 1.00 41.09 65 THR A O 1
ATOM 537 N N . LYS A 1 66 ? -0.031 -8.334 -30.433 1.00 36.91 66 LYS A N 1
ATOM 538 C CA . LYS A 1 66 ? -0.977 -8.866 -31.411 1.00 36.91 66 LYS A CA 1
ATOM 539 C C . LYS A 1 66 ? -0.253 -9.077 -32.734 1.00 36.91 66 LYS A C 1
ATOM 541 O O . LYS A 1 66 ? 0.670 -8.276 -33.011 1.00 36.91 66 LYS A O 1
#

pLDDT: mean 93.16, std 12.17, range [36.91, 98.5]

Organism: Heterorhabditis bacteriophora (NCBI:txid37862)

Foldseek 3Di:
DDPPPPDDPDDDDFAAQDDVPRADDPVNCVVPVDDSVRHVPGHHPVVVVVVVVVVCVVVVNPPPDD